Protein AF-A0A6J4YT58-F1 (afdb_monomer_lite)

Foldseek 3Di:
DDDDPPPDDPPDDDDPDDDDPVVLVVLCPDPPVPVVVVVVPDPCVVCVVVVVVVVVVVVVVVVVD

Sequence (65 aa):
MMLNLNAVAAHQQIPLIHVVHEDDELLANSPEVEWYKILQSLPWEQYRSIAADYYNALYHFNKSK

Structure (mmCIF, N/CA/C/O backbone):
data_AF-A0A6J4YT58-F1
#
_entry.id   AF-A0A6J4YT58-F1
#
loop_
_atom_site.group_PDB
_atom_site.id
_atom_site.type_symbol
_atom_site.label_atom_id
_atom_site.label_alt_id
_atom_site.label_comp_id
_atom_site.label_asym_id
_atom_site.label_entity_id
_atom_site.label_seq_id
_atom_site.pdbx_PDB_ins_code
_atom_site.Cartn_x
_atom_site.Cartn_y
_atom_site.Cartn_z
_atom_site.occupancy
_atom_site.B_iso_or_equiv
_atom_site.auth_seq_id
_atom_site.auth_comp_id
_atom_site.auth_asym_id
_atom_site.auth_atom_id
_atom_site.pdbx_PDB_model_num
ATOM 1 N N . MET A 1 1 ? -11.957 -25.714 13.171 1.00 39.03 1 MET A N 1
ATOM 2 C CA . MET A 1 1 ? -13.317 -25.435 12.658 1.00 39.03 1 MET A CA 1
ATOM 3 C C . MET A 1 1 ? -13.641 -26.496 11.611 1.00 39.03 1 MET A C 1
ATOM 5 O O . MET A 1 1 ? -12.830 -26.673 10.714 1.00 39.03 1 MET A O 1
ATOM 9 N N . MET A 1 2 ? -14.723 -27.270 11.759 1.00 37.06 2 MET A N 1
ATOM 10 C CA . MET A 1 2 ? -15.132 -28.268 10.755 1.00 37.06 2 MET A CA 1
ATOM 11 C C . MET A 1 2 ? -16.157 -27.656 9.797 1.00 37.06 2 MET A C 1
ATOM 13 O O . MET A 1 2 ? -17.147 -27.083 10.244 1.00 37.06 2 MET A O 1
ATOM 17 N N . LEU A 1 3 ? -15.913 -27.777 8.491 1.00 52.06 3 LEU A N 1
ATOM 18 C CA . LEU A 1 3 ? -16.830 -27.331 7.443 1.00 52.06 3 LEU A CA 1
ATOM 19 C C . LEU A 1 3 ? -17.989 -28.329 7.312 1.00 52.06 3 LEU A C 1
ATOM 21 O O . LEU A 1 3 ? -17.774 -29.508 7.035 1.00 52.06 3 LEU A O 1
ATOM 25 N N . ASN A 1 4 ? -19.219 -27.856 7.516 1.00 57.94 4 ASN A N 1
ATOM 26 C CA . ASN A 1 4 ? -20.431 -28.637 7.279 1.00 57.94 4 ASN A CA 1
ATOM 27 C C . ASN A 1 4 ? -20.764 -28.626 5.779 1.00 57.94 4 ASN A C 1
ATOM 29 O O . ASN A 1 4 ? -21.229 -27.623 5.241 1.00 57.94 4 ASN A O 1
ATOM 33 N N . LEU A 1 5 ? -20.527 -29.758 5.118 1.00 57.22 5 LEU A N 1
ATOM 34 C CA . LEU A 1 5 ? -20.692 -29.935 3.672 1.00 57.22 5 LEU A CA 1
ATOM 35 C C . LEU A 1 5 ? -22.162 -30.043 3.225 1.00 57.22 5 LEU A C 1
ATOM 37 O O . LEU A 1 5 ? -22.440 -29.961 2.034 1.00 57.22 5 LEU A O 1
ATOM 41 N N . ASN A 1 6 ? -23.112 -30.180 4.157 1.00 58.19 6 ASN A N 1
ATOM 42 C CA . ASN A 1 6 ? -24.534 -30.362 3.837 1.00 58.19 6 ASN A CA 1
ATOM 43 C C . ASN A 1 6 ? -25.278 -29.047 3.534 1.00 58.19 6 ASN A C 1
ATOM 45 O O . ASN A 1 6 ? -26.464 -29.078 3.219 1.00 58.19 6 ASN A O 1
ATOM 49 N N . ALA A 1 7 ? -24.608 -27.896 3.649 1.00 57.00 7 ALA A N 1
ATOM 50 C CA . ALA A 1 7 ? -25.196 -26.574 3.411 1.00 57.00 7 ALA A CA 1
ATOM 51 C C . ALA A 1 7 ? -24.890 -26.000 2.014 1.00 57.00 7 ALA A C 1
ATOM 53 O O . ALA A 1 7 ? -25.335 -24.901 1.690 1.00 57.00 7 ALA A O 1
ATOM 54 N N . VAL A 1 8 ? -24.123 -26.716 1.187 1.00 55.69 8 VAL A N 1
ATOM 55 C CA . VAL A 1 8 ? -23.700 -26.235 -0.132 1.00 55.69 8 VAL A CA 1
ATOM 56 C C . VAL A 1 8 ? -24.683 -26.758 -1.176 1.00 55.69 8 VAL A C 1
ATOM 58 O O . VAL A 1 8 ? -24.821 -27.968 -1.354 1.00 55.69 8 VAL A O 1
ATOM 61 N N . ALA A 1 9 ? -25.399 -25.858 -1.858 1.00 60.91 9 ALA A N 1
ATOM 62 C CA . ALA A 1 9 ? -26.262 -26.233 -2.976 1.00 60.91 9 ALA A CA 1
ATOM 63 C C . ALA A 1 9 ? -25.446 -27.039 -4.003 1.00 60.91 9 ALA A C 1
ATOM 65 O O . ALA A 1 9 ? -24.300 -26.686 -4.273 1.00 60.91 9 ALA A O 1
ATOM 66 N N . ALA A 1 10 ? -26.033 -28.089 -4.592 1.00 60.97 10 ALA A N 1
ATOM 67 C CA . ALA A 1 10 ? -25.356 -29.125 -5.397 1.00 60.97 10 ALA A CA 1
ATOM 68 C C . ALA 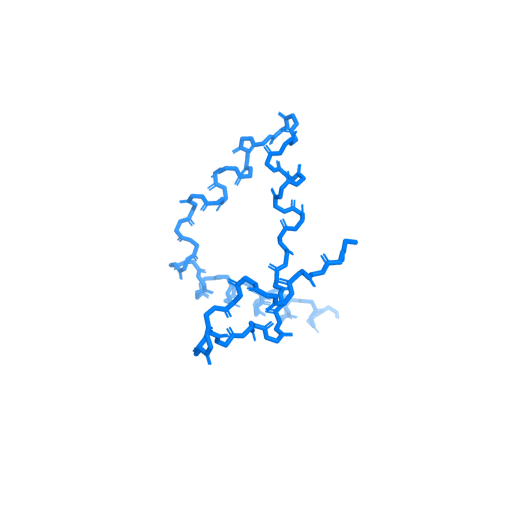A 1 10 ? -24.534 -28.638 -6.621 1.00 60.97 10 ALA A C 1
ATOM 70 O O . ALA A 1 10 ? -23.947 -29.447 -7.333 1.00 60.97 10 ALA A O 1
ATOM 71 N N . HIS A 1 11 ? -24.468 -27.328 -6.862 1.00 62.38 11 HIS A N 1
ATOM 72 C CA . HIS A 1 11 ? -23.795 -26.688 -7.991 1.00 62.38 11 HIS A CA 1
ATOM 73 C C . HIS A 1 11 ? -22.849 -25.548 -7.567 1.00 62.38 11 HIS A C 1
ATOM 75 O O . HIS A 1 11 ? -22.350 -24.821 -8.422 1.00 62.38 11 HIS A O 1
ATOM 81 N N . GLN A 1 12 ? -22.616 -25.341 -6.266 1.00 62.50 12 GLN A N 1
ATOM 82 C CA . GLN A 1 12 ? -21.748 -24.269 -5.783 1.00 62.50 12 GLN A CA 1
ATOM 83 C C . GLN A 1 12 ? -20.319 -24.799 -5.627 1.00 62.50 12 GLN A C 1
ATOM 85 O O . GLN A 1 12 ? -20.025 -25.600 -4.739 1.00 62.50 12 GLN A O 1
ATOM 90 N N . GLN A 1 13 ? -19.427 -24.374 -6.523 1.00 70.12 13 GLN A N 1
ATOM 91 C CA . GLN A 1 13 ? -18.013 -24.720 -6.446 1.00 70.12 13 GLN A CA 1
ATOM 92 C C . GLN A 1 13 ? -17.408 -24.117 -5.174 1.00 70.12 13 GLN A C 1
ATOM 94 O O . GLN A 1 13 ? -17.435 -22.902 -4.978 1.00 70.12 13 GLN A O 1
ATOM 99 N N . ILE A 1 14 ? -16.849 -24.970 -4.317 1.00 69.56 14 ILE A N 1
ATOM 100 C CA . ILE A 1 14 ? -16.093 -24.524 -3.147 1.00 69.56 14 ILE A CA 1
ATOM 10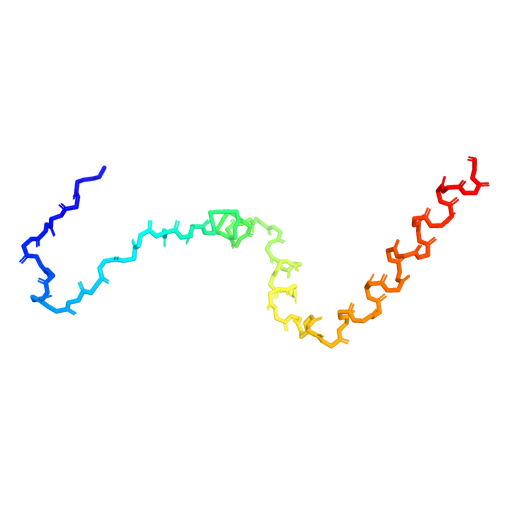1 C C . ILE A 1 14 ? -14.758 -23.949 -3.652 1.00 69.56 14 ILE A C 1
ATOM 103 O O . ILE A 1 14 ? -14.063 -24.637 -4.410 1.00 69.56 14 ILE A O 1
ATOM 107 N N . PRO A 1 15 ? -14.379 -22.713 -3.275 1.00 67.06 15 PRO A N 1
ATOM 108 C CA . PRO A 1 15 ? -13.088 -22.149 -3.651 1.00 67.06 15 PRO A CA 1
ATOM 109 C C . PRO A 1 15 ? -11.949 -23.038 -3.139 1.00 67.06 15 PRO A C 1
ATOM 111 O O . PRO A 1 15 ? -11.873 -23.319 -1.945 1.00 67.06 15 PRO A O 1
ATOM 114 N N . LEU A 1 16 ? -11.053 -23.476 -4.030 1.00 72.62 16 LEU A N 1
ATOM 115 C CA . LEU A 1 16 ? -9.870 -24.262 -3.643 1.00 72.62 16 LEU A CA 1
ATOM 116 C C . LEU A 1 16 ? -8.843 -23.441 -2.851 1.00 72.62 16 LEU A C 1
ATOM 118 O O . LEU A 1 16 ? -8.023 -24.011 -2.138 1.00 72.62 16 LEU A O 1
ATOM 122 N N . ILE A 1 17 ? -8.872 -22.115 -2.997 1.00 72.50 17 ILE A N 1
ATOM 123 C CA . ILE A 1 17 ? -7.960 -21.189 -2.331 1.00 72.50 17 ILE A CA 1
ATOM 124 C C . ILE A 1 17 ? -8.813 -20.190 -1.557 1.00 72.50 17 ILE A C 1
ATOM 126 O O . ILE A 1 17 ? -9.628 -19.474 -2.138 1.00 72.50 17 ILE A O 1
ATOM 130 N N . HIS A 1 18 ? -8.617 -20.164 -0.243 1.00 72.62 18 HIS A N 1
ATOM 131 C CA . HIS A 1 18 ? -9.202 -19.184 0.658 1.00 72.62 18 HIS A CA 1
ATOM 132 C C . HIS A 1 18 ? -8.112 -18.182 1.025 1.00 72.62 18 HIS A C 1
ATOM 134 O O . HIS A 1 18 ? -7.156 -18.532 1.717 1.00 72.62 18 HIS A O 1
ATOM 140 N N . VAL A 1 19 ? -8.223 -16.960 0.509 1.00 73.31 19 VAL A N 1
ATOM 141 C CA . VAL A 1 19 ? -7.301 -15.876 0.851 1.00 73.31 19 VAL A CA 1
ATOM 142 C C . VAL A 1 19 ? -7.862 -15.164 2.073 1.00 73.31 19 VAL A C 1
ATOM 144 O O . VAL A 1 19 ? -8.973 -14.641 2.023 1.00 73.31 19 VAL A O 1
ATOM 147 N N . VAL A 1 20 ? -7.107 -15.189 3.171 1.00 70.19 20 VAL A N 1
ATOM 148 C CA . VAL A 1 20 ? -7.440 -14.484 4.411 1.00 70.19 20 VAL A CA 1
ATOM 149 C C . VAL A 1 20 ? -6.533 -13.275 4.520 1.00 70.19 20 VAL A C 1
ATOM 151 O O . VAL A 1 20 ? -5.313 -13.408 4.469 1.00 70.19 20 VAL A O 1
ATOM 154 N N . HIS A 1 21 ? -7.139 -12.110 4.689 1.00 80.81 21 HIS A N 1
ATOM 155 C CA . HIS A 1 21 ? -6.438 -10.856 4.918 1.00 80.81 21 HIS A CA 1
ATOM 156 C C . HIS A 1 21 ? -6.332 -10.580 6.426 1.00 80.81 21 HIS A C 1
ATOM 158 O O . HIS A 1 21 ? -6.820 -9.571 6.920 1.00 80.81 21 HIS A O 1
ATOM 164 N N . GLU A 1 22 ? -5.741 -11.512 7.177 1.00 80.94 22 GLU A N 1
ATOM 165 C CA . GLU A 1 22 ? -5.668 -11.429 8.647 1.00 80.94 22 GLU A CA 1
ATOM 166 C C . GLU A 1 22 ? -4.912 -10.173 9.106 1.00 80.94 22 GLU A C 1
ATOM 168 O O . GLU A 1 22 ? -5.335 -9.485 10.034 1.00 80.94 22 GLU A O 1
ATOM 173 N N . ASP A 1 23 ? -3.854 -9.807 8.380 1.00 79.50 23 ASP A N 1
ATOM 174 C CA . ASP A 1 23 ? -3.088 -8.586 8.630 1.00 79.50 23 ASP A CA 1
ATOM 175 C C . ASP A 1 23 ? -3.941 -7.320 8.454 1.00 79.50 23 ASP A C 1
ATOM 177 O O . ASP A 1 23 ? -3.793 -6.365 9.214 1.00 79.50 23 ASP A O 1
ATOM 181 N N . ASP A 1 24 ? -4.881 -7.319 7.505 1.00 82.00 24 ASP A N 1
ATOM 182 C CA . ASP A 1 24 ? -5.790 -6.194 7.283 1.00 82.00 2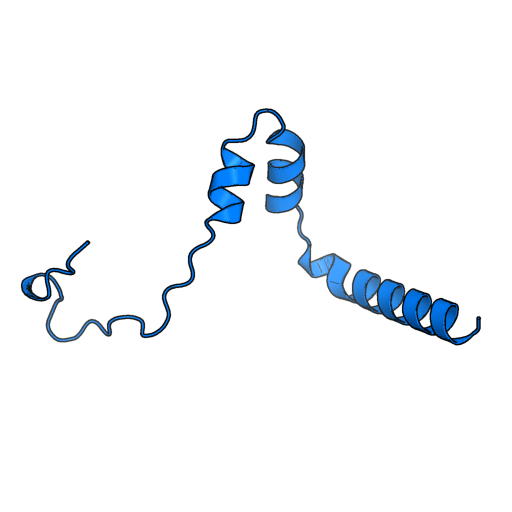4 ASP A CA 1
ATOM 183 C C . ASP A 1 24 ? -6.788 -6.051 8.440 1.00 82.00 24 ASP A C 1
ATOM 185 O O . ASP A 1 24 ? -7.086 -4.933 8.864 1.00 82.00 24 ASP A O 1
ATOM 189 N N . GLU A 1 25 ? -7.265 -7.165 9.006 1.00 81.94 25 GLU A N 1
ATOM 190 C CA . GLU A 1 25 ? -8.114 -7.154 10.202 1.00 81.94 25 GLU A CA 1
ATOM 191 C C . GLU A 1 25 ? -7.345 -6.663 11.434 1.00 81.94 25 GLU A C 1
ATOM 193 O O . GLU A 1 25 ? -7.865 -5.864 12.217 1.00 81.94 25 GLU A O 1
ATOM 198 N N . LEU A 1 26 ? -6.093 -7.088 11.604 1.00 83.81 26 LEU A N 1
ATOM 199 C CA . LEU A 1 26 ? -5.234 -6.624 12.695 1.00 83.81 26 LEU A CA 1
ATOM 200 C C . LEU A 1 26 ? -4.940 -5.122 12.580 1.00 83.81 26 LEU A C 1
ATOM 202 O O . LEU A 1 26 ? -5.067 -4.391 13.565 1.00 83.81 26 LEU A O 1
ATOM 206 N N . LEU A 1 27 ? -4.611 -4.641 11.380 1.00 82.62 27 LEU A N 1
ATOM 207 C CA . LEU A 1 27 ? -4.353 -3.225 11.109 1.00 82.62 27 LEU A CA 1
ATOM 208 C C . LEU A 1 27 ? -5.617 -2.370 11.266 1.00 82.62 27 LEU A C 1
ATOM 210 O O . LEU A 1 27 ? -5.548 -1.273 11.823 1.00 82.62 27 LEU A O 1
ATOM 214 N N . ALA A 1 28 ? -6.780 -2.881 10.854 1.00 81.06 28 ALA A N 1
ATOM 215 C CA . ALA A 1 28 ? -8.069 -2.209 11.015 1.00 81.06 28 ALA A CA 1
ATOM 216 C C . ALA A 1 28 ? -8.502 -2.055 12.485 1.00 81.06 28 ALA A C 1
ATOM 218 O O . ALA A 1 28 ? -9.264 -1.143 12.813 1.00 81.06 28 ALA A O 1
ATOM 219 N N . ASN A 1 29 ? -8.017 -2.923 13.372 1.00 82.50 29 ASN A N 1
ATOM 220 C CA . ASN A 1 29 ? -8.317 -2.887 14.805 1.00 82.50 29 ASN A CA 1
ATOM 221 C C . ASN A 1 29 ? -7.216 -2.206 15.641 1.00 82.50 29 ASN A C 1
ATOM 223 O O . ASN A 1 29 ? -7.329 -2.136 16.866 1.00 82.50 29 ASN A O 1
ATOM 227 N N . SER A 1 30 ? -6.162 -1.691 14.998 1.00 83.75 30 SER A N 1
ATOM 228 C CA . SER A 1 30 ? -5.063 -0.993 15.666 1.00 83.75 30 SER A CA 1
ATOM 229 C C . SER A 1 30 ? -5.481 0.397 16.185 1.00 83.75 30 SER A C 1
ATOM 231 O O . SER A 1 30 ? -6.267 1.090 15.532 1.00 83.75 30 SER A O 1
ATOM 233 N N . PRO A 1 31 ? -4.920 0.873 17.315 1.00 77.31 31 PRO A N 1
ATOM 234 C CA . PRO A 1 31 ? -5.094 2.250 17.778 1.00 77.31 31 PRO A CA 1
ATOM 235 C C . PRO A 1 31 ? -4.701 3.305 16.732 1.00 77.31 31 PRO A C 1
ATOM 237 O O . PRO A 1 31 ? -5.326 4.361 16.671 1.00 77.31 31 PRO A O 1
ATOM 240 N N . GLU A 1 32 ? -3.715 3.018 15.872 1.00 80.44 32 GLU A N 1
ATOM 241 C CA . GLU A 1 32 ? -3.282 3.919 14.796 1.00 80.44 32 GLU A CA 1
ATOM 242 C C . GLU A 1 32 ? -3.957 3.628 13.443 1.00 80.44 32 GLU A C 1
ATOM 244 O O . GLU A 1 32 ? -3.376 3.873 12.395 1.00 80.44 32 GLU A O 1
ATOM 249 N N . VAL A 1 33 ? -5.189 3.119 13.406 1.00 85.31 33 VAL A N 1
ATOM 250 C CA . VAL A 1 33 ? -5.856 2.703 12.152 1.00 85.31 33 VAL A CA 1
ATOM 251 C C . VAL A 1 33 ? -6.019 3.808 11.084 1.00 85.31 33 VAL A C 1
ATOM 253 O O . VAL A 1 33 ? -6.278 3.522 9.915 1.00 85.31 33 VAL A O 1
ATOM 256 N N . GLU A 1 34 ? -5.899 5.087 11.441 1.00 85.12 34 GLU A N 1
ATOM 257 C CA . GLU A 1 34 ? -6.187 6.204 10.532 1.00 85.12 34 GLU A CA 1
ATOM 258 C C . GLU A 1 34 ? -5.291 6.220 9.282 1.00 85.12 34 GLU A C 1
ATOM 260 O O . GLU A 1 34 ? -5.800 6.370 8.170 1.00 85.12 34 GLU A O 1
ATOM 265 N N . TRP A 1 35 ? -3.984 5.963 9.424 1.00 87.56 35 TRP A N 1
ATOM 266 C CA . TRP A 1 35 ? -3.084 5.872 8.265 1.00 87.56 35 TRP A CA 1
ATOM 267 C C . TRP A 1 35 ? -3.445 4.690 7.360 1.00 87.56 35 TRP A C 1
ATOM 269 O O . TRP A 1 35 ? -3.378 4.798 6.135 1.00 87.56 35 TRP A O 1
ATOM 279 N N . TYR A 1 36 ? -3.879 3.577 7.951 1.00 87.69 36 TYR A N 1
ATOM 280 C CA . TYR A 1 36 ? -4.253 2.376 7.216 1.00 87.69 36 TYR A CA 1
ATOM 281 C C . TYR A 1 36 ? -5.549 2.585 6.421 1.00 87.69 36 TYR A C 1
ATOM 283 O O . TYR A 1 36 ? -5.627 2.215 5.251 1.00 87.69 36 TYR A O 1
ATOM 291 N N . LYS A 1 37 ? -6.536 3.283 6.996 1.00 87.19 37 LYS A N 1
ATOM 292 C CA . LYS A 1 37 ? -7.765 3.687 6.286 1.00 87.19 37 LYS A CA 1
ATOM 293 C C . LYS A 1 37 ? -7.478 4.608 5.101 1.00 87.19 37 LYS A C 1
ATOM 295 O O . LYS A 1 37 ? -8.102 4.475 4.046 1.00 87.19 37 LYS A O 1
ATOM 300 N N . ILE A 1 38 ? -6.528 5.529 5.255 1.00 88.88 38 ILE A N 1
ATOM 301 C CA . ILE A 1 38 ? -6.081 6.393 4.155 1.00 88.88 38 ILE A CA 1
ATOM 302 C C . ILE A 1 38 ? -5.457 5.549 3.037 1.00 88.88 38 ILE A C 1
ATOM 304 O O . ILE A 1 38 ? -5.779 5.759 1.872 1.00 88.88 38 ILE A O 1
ATOM 308 N N . LEU A 1 39 ? -4.626 4.557 3.368 1.00 86.25 39 LEU A N 1
ATOM 309 C CA . LEU A 1 39 ? -4.055 3.652 2.367 1.00 86.25 39 LEU A CA 1
ATOM 310 C C . LEU A 1 39 ? -5.105 2.768 1.685 1.00 86.25 39 LEU A C 1
ATOM 312 O O . LEU A 1 39 ? -5.057 2.631 0.468 1.00 86.25 39 LEU A O 1
ATOM 316 N N . GLN A 1 40 ? -6.071 2.218 2.427 1.00 86.88 40 GLN A N 1
ATOM 317 C CA . GLN A 1 40 ? -7.162 1.422 1.845 1.00 86.88 40 GLN A CA 1
ATOM 318 C C . GLN A 1 40 ? -8.009 2.221 0.847 1.00 86.88 40 GLN A C 1
ATOM 320 O O . GLN A 1 40 ? -8.499 1.666 -0.132 1.00 86.88 40 GLN A O 1
ATOM 325 N N . SER A 1 41 ? -8.204 3.516 1.102 1.00 90.19 41 SER A N 1
ATOM 326 C CA . SER A 1 41 ? -9.007 4.404 0.251 1.00 90.19 41 SER A CA 1
ATOM 327 C C . SER A 1 41 ? -8.203 5.102 -0.847 1.00 90.19 41 SER A C 1
ATOM 329 O O . SER A 1 41 ? -8.780 5.782 -1.699 1.00 90.19 41 SER A O 1
ATOM 331 N N . LEU A 1 42 ? -6.879 4.939 -0.854 1.00 90.06 42 LEU A N 1
ATOM 332 C CA . LEU A 1 42 ? -6.016 5.523 -1.866 1.00 90.06 42 LEU A CA 1
ATOM 333 C C . LEU A 1 42 ? -6.282 4.837 -3.218 1.00 90.06 42 LEU A C 1
ATOM 335 O O . LEU A 1 42 ? -6.182 3.612 -3.299 1.00 90.06 42 LEU A O 1
ATOM 339 N N . PRO A 1 43 ? -6.536 5.589 -4.307 1.00 91.62 4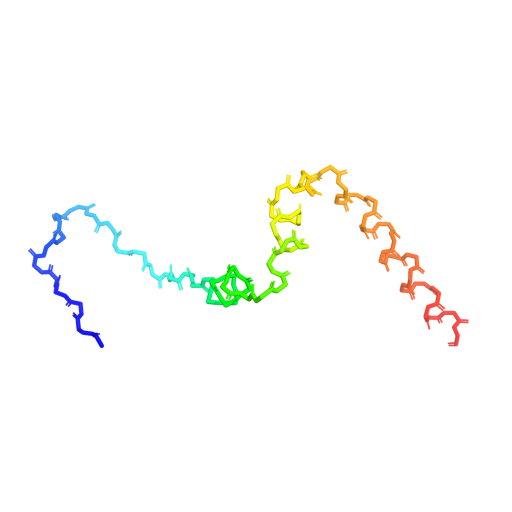3 PRO A N 1
ATOM 340 C CA . PRO A 1 43 ? -6.610 5.031 -5.657 1.00 91.62 43 PRO A CA 1
ATOM 341 C C . PRO A 1 43 ? -5.202 4.659 -6.144 1.00 91.62 43 PRO A C 1
ATOM 343 O O . PRO A 1 43 ? -4.591 5.358 -6.952 1.00 91.62 43 PRO A O 1
ATOM 346 N N . TRP A 1 44 ? -4.629 3.596 -5.587 1.00 90.75 44 TRP A N 1
ATOM 347 C CA . TRP A 1 44 ? -3.233 3.197 -5.771 1.00 90.75 44 TRP A CA 1
ATOM 348 C C . TRP A 1 44 ? -2.921 2.790 -7.220 1.00 90.75 44 TRP A C 1
ATOM 350 O O . TRP A 1 44 ? -1.780 2.906 -7.673 1.00 90.75 44 TRP A O 1
ATOM 360 N N . GLU A 1 45 ? -3.925 2.364 -7.986 1.00 94.12 45 GLU A N 1
ATOM 361 C CA . GLU A 1 45 ? -3.776 1.841 -9.342 1.00 94.12 45 GLU A CA 1
ATOM 362 C C . GLU A 1 45 ? -3.142 2.853 -10.295 1.00 94.12 45 GLU A C 1
ATOM 364 O O . GLU A 1 45 ? -2.386 2.447 -11.185 1.00 94.12 45 GLU A O 1
ATOM 369 N N . GLN A 1 46 ? -3.424 4.147 -10.100 1.00 94.56 46 GLN A N 1
ATOM 370 C CA . GLN A 1 46 ? -2.888 5.234 -10.925 1.00 94.56 46 GLN A CA 1
ATOM 371 C C . GLN A 1 46 ? -1.401 5.498 -10.659 1.00 94.56 46 GLN A C 1
ATOM 373 O O . GLN A 1 46 ? -0.696 6.022 -11.518 1.00 94.56 46 GLN A O 1
ATOM 378 N N . TYR A 1 47 ? -0.898 5.087 -9.493 1.00 93.62 47 TYR A N 1
ATOM 379 C CA . TYR A 1 47 ? 0.498 5.268 -9.104 1.00 93.62 47 TYR A CA 1
ATOM 380 C C . TYR A 1 47 ? 1.383 4.079 -9.489 1.00 93.62 47 TYR A C 1
ATOM 382 O O . TYR A 1 47 ? 2.598 4.157 -9.326 1.00 93.62 47 TYR A O 1
ATOM 390 N N . ARG A 1 48 ? 0.820 2.993 -10.040 1.00 93.94 48 ARG A N 1
ATOM 391 C CA . ARG A 1 48 ? 1.576 1.774 -10.383 1.00 93.94 48 ARG A CA 1
ATOM 392 C C . ARG A 1 48 ? 2.775 2.029 -11.292 1.00 93.94 48 ARG A C 1
ATOM 394 O O . ARG A 1 48 ? 3.849 1.506 -11.017 1.00 93.94 48 ARG A O 1
ATOM 401 N N . SER A 1 49 ? 2.603 2.825 -12.351 1.00 95.56 49 SER A N 1
ATOM 402 C CA . SER A 1 49 ? 3.708 3.128 -13.276 1.00 95.56 49 SER A CA 1
ATOM 403 C C . SER A 1 49 ? 4.818 3.900 -12.566 1.00 95.56 49 SER A C 1
ATOM 405 O O . SER A 1 49 ? 5.981 3.528 -12.658 1.00 95.56 49 SER A O 1
ATOM 407 N N . ILE A 1 50 ? 4.443 4.914 -11.780 1.00 96.19 50 ILE A N 1
ATOM 408 C CA . ILE A 1 50 ? 5.385 5.742 -11.018 1.00 96.19 50 ILE A CA 1
ATOM 409 C C . ILE A 1 50 ? 6.144 4.889 -9.992 1.00 96.19 50 ILE A C 1
ATOM 411 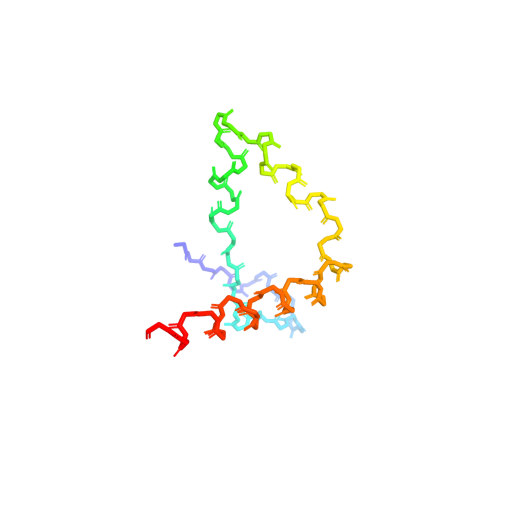O O . ILE A 1 50 ? 7.356 5.026 -9.843 1.00 96.19 50 ILE A O 1
ATOM 415 N N . ALA A 1 51 ? 5.449 3.981 -9.303 1.00 94.00 51 ALA A N 1
ATOM 416 C CA . ALA A 1 51 ? 6.064 3.062 -8.353 1.00 94.00 51 ALA A CA 1
ATOM 417 C C . ALA A 1 51 ? 7.050 2.106 -9.043 1.00 94.00 51 ALA A C 1
ATOM 419 O O . ALA A 1 51 ? 8.149 1.890 -8.533 1.00 94.00 51 ALA A O 1
ATOM 420 N N . ALA A 1 52 ? 6.698 1.566 -10.214 1.00 96.81 52 ALA A N 1
ATOM 421 C CA . ALA A 1 52 ? 7.597 0.717 -10.991 1.00 96.81 52 ALA A CA 1
ATOM 422 C C . ALA A 1 52 ? 8.872 1.471 -11.404 1.00 96.81 52 ALA A C 1
ATOM 424 O O . ALA A 1 52 ? 9.977 0.960 -11.214 1.00 96.81 52 ALA A O 1
ATOM 425 N N . ASP A 1 53 ? 8.733 2.708 -11.886 1.00 97.69 53 ASP A N 1
ATOM 426 C CA . ASP A 1 53 ? 9.867 3.559 -12.259 1.00 97.69 53 ASP A CA 1
ATOM 427 C C . ASP A 1 53 ? 10.766 3.868 -11.057 1.00 97.69 53 ASP A C 1
ATOM 429 O O . ASP A 1 53 ? 11.992 3.770 -11.152 1.00 97.69 53 ASP A O 1
ATOM 433 N N . TYR A 1 54 ? 10.166 4.164 -9.901 1.00 97.38 54 TYR A N 1
ATOM 434 C CA . TYR A 1 54 ? 10.893 4.361 -8.649 1.00 97.38 54 TYR A CA 1
ATOM 435 C C . TYR A 1 54 ? 11.722 3.128 -8.267 1.00 97.38 54 TYR A C 1
ATOM 437 O O . TYR A 1 54 ? 12.916 3.251 -7.986 1.00 97.38 54 TYR A O 1
ATOM 445 N N . TYR A 1 55 ? 11.126 1.932 -8.285 1.00 97.44 55 TYR A N 1
ATOM 446 C CA . TYR A 1 55 ? 11.840 0.706 -7.921 1.00 97.44 55 TYR A CA 1
ATOM 447 C C . TYR A 1 55 ? 12.934 0.345 -8.928 1.00 97.44 55 TYR A C 1
ATOM 449 O O . TYR A 1 55 ? 14.010 -0.096 -8.517 1.00 97.44 55 TYR A O 1
ATOM 457 N N . ASN A 1 56 ? 12.716 0.597 -10.220 1.00 97.19 56 ASN A N 1
ATOM 458 C CA . ASN A 1 56 ? 13.754 0.457 -11.240 1.00 97.19 56 ASN A CA 1
ATOM 459 C C . ASN A 1 56 ? 14.936 1.394 -10.954 1.00 97.19 56 ASN A C 1
ATOM 461 O O . ASN A 1 56 ? 16.088 0.953 -10.934 1.00 97.19 56 ASN A O 1
ATOM 465 N N . ALA A 1 57 ? 14.668 2.671 -10.671 1.00 96.88 57 ALA A N 1
ATOM 466 C CA . ALA A 1 57 ? 15.703 3.645 -10.333 1.00 96.88 57 ALA A CA 1
ATOM 467 C C . ALA A 1 57 ? 16.469 3.256 -9.058 1.00 96.88 57 ALA A C 1
ATOM 469 O O . ALA A 1 57 ? 17.701 3.292 -9.042 1.00 96.88 57 ALA A O 1
ATOM 470 N N . LEU A 1 58 ? 15.760 2.820 -8.012 1.00 97.00 58 LEU A N 1
ATOM 471 C CA . LEU A 1 58 ? 16.357 2.361 -6.757 1.00 97.00 58 LEU A CA 1
ATOM 472 C C . LEU A 1 58 ? 17.265 1.143 -6.972 1.00 97.00 58 LEU A C 1
ATOM 474 O O . LEU A 1 58 ? 18.369 1.077 -6.430 1.00 97.00 58 LEU A O 1
ATOM 478 N N . TYR A 1 59 ? 16.829 0.191 -7.793 1.00 96.50 59 TYR A N 1
ATOM 479 C CA . TYR A 1 59 ? 17.632 -0.966 -8.167 1.00 96.50 59 TYR A CA 1
ATOM 480 C C . TYR A 1 59 ? 18.913 -0.563 -8.910 1.00 96.50 59 TYR A C 1
ATOM 482 O O . TYR A 1 59 ? 19.997 -1.028 -8.552 1.00 96.50 59 TYR A O 1
ATOM 490 N N . HIS A 1 60 ? 18.813 0.324 -9.905 1.00 96.88 60 HIS A N 1
ATOM 491 C CA . HIS A 1 60 ? 19.980 0.822 -10.637 1.00 96.88 60 HIS A CA 1
ATOM 492 C C . HIS A 1 60 ? 20.960 1.554 -9.720 1.00 96.88 60 HIS A C 1
ATOM 494 O O . HIS A 1 60 ? 22.161 1.291 -9.786 1.00 96.88 60 HIS A O 1
ATOM 500 N N . PHE A 1 61 ? 20.453 2.398 -8.821 1.00 96.62 61 PHE A N 1
ATOM 501 C CA . PHE A 1 61 ? 21.262 3.071 -7.810 1.00 96.62 61 PHE A CA 1
ATOM 502 C C . PHE A 1 61 ? 22.032 2.067 -6.944 1.00 96.62 61 PHE A C 1
ATOM 504 O O . PHE A 1 61 ? 23.249 2.180 -6.808 1.00 96.62 61 PHE A O 1
ATOM 511 N N . ASN A 1 62 ? 21.351 1.045 -6.423 1.00 95.75 62 ASN A N 1
ATOM 512 C CA . ASN A 1 62 ? 21.975 0.028 -5.576 1.00 95.75 62 ASN A CA 1
ATOM 513 C C . ASN A 1 62 ? 23.010 -0.822 -6.322 1.00 95.75 62 ASN A C 1
ATOM 515 O O . ASN A 1 62 ? 23.989 -1.241 -5.716 1.00 95.75 62 ASN A O 1
ATOM 519 N N . LYS A 1 63 ? 22.822 -1.065 -7.624 1.00 92.44 63 LYS A N 1
ATOM 520 C CA . LYS A 1 63 ? 23.798 -1.783 -8.459 1.00 92.44 63 LYS A CA 1
ATOM 521 C C . LYS A 1 63 ? 25.005 -0.952 -8.880 1.00 92.44 63 LYS A C 1
ATOM 523 O O . LYS A 1 63 ? 26.025 -1.525 -9.237 1.00 92.44 63 LYS A O 1
ATOM 528 N N . SER A 1 64 ? 24.874 0.370 -8.895 1.00 81.62 64 SER A N 1
ATOM 529 C CA . SER A 1 64 ? 25.972 1.289 -9.216 1.00 81.62 64 SER A CA 1
ATOM 530 C C . SER A 1 64 ? 26.899 1.590 -8.029 1.00 81.62 64 SER A C 1
ATOM 532 O O . SER A 1 64 ? 27.803 2.412 -8.171 1.00 81.62 64 SER A O 1
ATOM 534 N N . LYS A 1 65 ? 26.663 0.951 -6.876 1.00 56.16 65 LYS A N 1
ATOM 535 C CA . LYS A 1 65 ? 27.485 1.042 -5.666 1.00 56.16 65 LYS A CA 1
ATOM 536 C C . LYS A 1 65 ? 28.406 -0.157 -5.493 1.00 56.16 65 LYS A C 1
ATOM 538 O O . LYS A 1 65 ? 28.006 -1.270 -5.897 1.00 56.16 65 LYS A O 1
#

pLDDT: mean 80.33, std 15.29, range [37.06, 97.69]

Radius of gyration: 20.36 Å; chains: 1; bounding box: 54×37×31 Å

Secondary structure (DSSP, 8-state):
----GGGS-TT-PPPS-----HHHHHHHTSTTHHHHHHHHHS-GGGGHHHHHHHHHH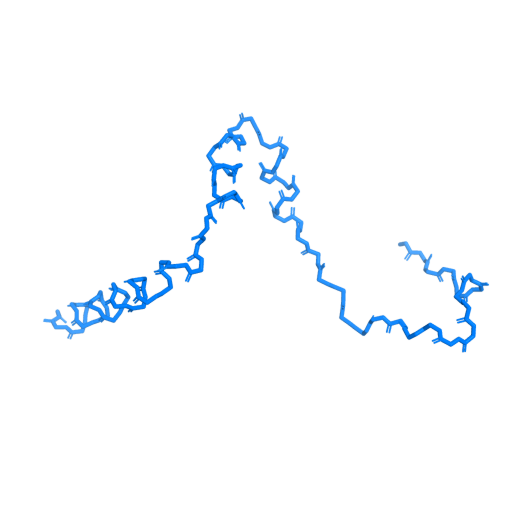HHHHHHT-